Protein AF-A0A8B9AEC0-F1 (afdb_monomer_lite)

pLDDT: mean 76.81, std 13.6, range [39.06, 90.88]

Organism: Phoenix dactylifera (NCBI:txid42345)

InterPro domains:
  IPR011012 Longin-like domain superfamily [SSF64356] (1-115)
  IPR039652 Coatomer subunit zeta [PTHR11043] (61-115)

Foldseek 3Di:
DAQKDWDADLQLHTLDIDGQPDDPVCVVVVSVVVSVVSNVQCVVPDPVDDDDPDPDVLLSCLLCVLLCVLLVHPDDSVSCNVSVVLSVQLCCCQAPNNDGHDSDSVVSVVVSPDDPPPDD

Secondary structure (DSSP, 8-state):
---EEEEE-TT--EEEEEESS--HHHHHHHHHHHHHHHHHHTTT--TT------S-HHHHHHHHHHHHHHHSSS--HHHHHHTHHHHHHHHHHHEETTEE----HHHHHHHTS-------

Structure (mmCIF, N/CA/C/O backbone):
data_AF-A0A8B9AEC0-F1
#
_entry.id   AF-A0A8B9AEC0-F1
#
loop_
_atom_site.group_PDB
_atom_site.id
_atom_site.type_symbol
_atom_site.label_atom_id
_atom_site.label_alt_id
_atom_site.label_comp_id
_atom_site.label_asym_id
_atom_site.label_entity_id
_atom_site.label_seq_id
_atom_site.pdbx_PDB_ins_code
_atom_site.Cartn_x
_atom_site.Cartn_y
_atom_site.Cartn_z
_atom_site.occ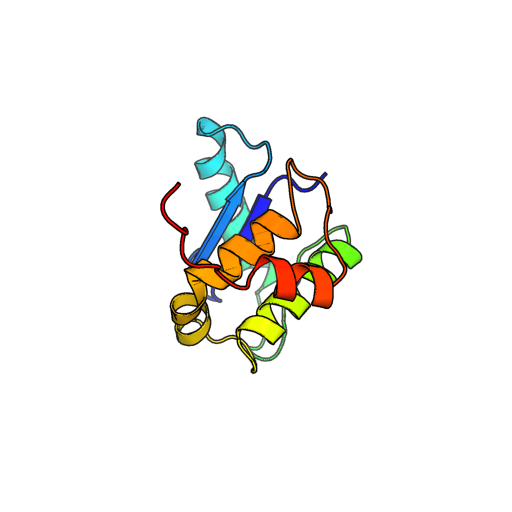upancy
_atom_site.B_iso_or_equiv
_atom_site.auth_seq_id
_atom_site.auth_comp_id
_atom_site.auth_asym_id
_atom_site.auth_atom_id
_atom_site.pdbx_PDB_model_num
ATOM 1 N N . MET A 1 1 ? 12.460 11.889 -2.624 1.00 76.81 1 MET A N 1
ATOM 2 C CA . MET A 1 1 ? 11.305 11.727 -3.524 1.00 76.81 1 MET A CA 1
ATOM 3 C C . MET A 1 1 ? 10.881 10.267 -3.482 1.00 76.81 1 MET A C 1
ATOM 5 O O . MET A 1 1 ? 11.735 9.404 -3.643 1.00 76.81 1 MET A O 1
ATOM 9 N N . ILE A 1 2 ? 9.622 9.998 -3.151 1.00 81.06 2 ILE A N 1
ATOM 10 C CA . ILE A 1 2 ? 9.020 8.662 -3.096 1.00 81.06 2 ILE A CA 1
ATOM 11 C C . ILE A 1 2 ? 8.499 8.344 -4.497 1.00 81.06 2 ILE A C 1
ATOM 13 O O . ILE A 1 2 ? 7.619 9.039 -4.981 1.00 81.06 2 ILE A O 1
ATOM 17 N N . LEU A 1 3 ? 9.043 7.318 -5.150 1.00 83.25 3 LEU A N 1
ATOM 18 C CA . LEU A 1 3 ? 8.624 6.934 -6.507 1.00 83.25 3 LEU A CA 1
ATOM 19 C C . LEU A 1 3 ? 7.420 5.992 -6.501 1.00 83.25 3 LEU A C 1
ATOM 21 O O . LEU A 1 3 ? 6.575 6.048 -7.392 1.00 83.25 3 LEU A O 1
ATOM 25 N N . ALA A 1 4 ? 7.337 5.123 -5.498 1.00 83.62 4 ALA A N 1
ATOM 26 C CA . ALA A 1 4 ? 6.228 4.203 -5.331 1.00 83.62 4 ALA A CA 1
ATOM 27 C C . ALA A 1 4 ? 6.041 3.826 -3.859 1.00 83.62 4 ALA A C 1
ATOM 29 O O . ALA A 1 4 ? 7.007 3.774 -3.095 1.00 83.62 4 ALA A O 1
ATOM 30 N N . VAL A 1 5 ? 4.800 3.525 -3.486 1.00 85.31 5 VAL A N 1
ATOM 31 C CA . VAL A 1 5 ? 4.440 2.859 -2.234 1.00 85.31 5 VAL A CA 1
ATOM 32 C C . VAL A 1 5 ? 3.747 1.554 -2.590 1.00 85.31 5 VAL A C 1
ATOM 34 O O . VAL A 1 5 ? 2.757 1.544 -3.322 1.00 85.31 5 VAL A O 1
ATOM 37 N N . LEU A 1 6 ? 4.283 0.452 -2.078 1.00 84.94 6 LEU A N 1
ATOM 38 C CA . LEU A 1 6 ? 3.788 -0.890 -2.344 1.00 84.94 6 LEU A CA 1
ATOM 39 C C . LEU A 1 6 ? 3.580 -1.629 -1.030 1.00 84.94 6 LEU A C 1
ATOM 41 O O . LEU A 1 6 ? 4.441 -1.601 -0.153 1.00 84.94 6 LEU A O 1
ATOM 45 N N . PHE A 1 7 ? 2.443 -2.305 -0.925 1.00 85.06 7 PHE A N 1
ATOM 46 C CA . PHE A 1 7 ? 2.188 -3.296 0.110 1.00 85.06 7 PHE A CA 1
ATOM 47 C C . PHE A 1 7 ? 2.087 -4.654 -0.556 1.00 85.06 7 PHE A C 1
ATOM 49 O O . PHE A 1 7 ? 1.332 -4.807 -1.515 1.00 85.06 7 PHE A O 1
ATOM 56 N N . ALA A 1 8 ? 2.821 -5.627 -0.033 1.00 80.62 8 ALA A N 1
ATOM 57 C CA . ALA A 1 8 ? 2.764 -7.007 -0.479 1.00 80.62 8 ALA A CA 1
ATOM 58 C C . ALA A 1 8 ? 2.573 -7.942 0.717 1.00 80.62 8 ALA A C 1
ATOM 60 O O . ALA A 1 8 ? 2.924 -7.586 1.845 1.00 80.62 8 ALA A O 1
ATOM 61 N N . ASN A 1 9 ? 1.996 -9.116 0.470 1.00 79.19 9 ASN A N 1
ATOM 62 C CA . ASN A 1 9 ? 1.973 -10.193 1.452 1.00 79.19 9 ASN A CA 1
ATOM 63 C C . ASN A 1 9 ? 3.331 -10.932 1.473 1.00 79.19 9 ASN A C 1
ATOM 65 O O . ASN A 1 9 ? 4.234 -10.632 0.687 1.00 79.19 9 ASN A O 1
ATOM 69 N N . THR A 1 10 ? 3.484 -11.904 2.373 1.00 73.31 10 THR A N 1
ATOM 70 C CA . THR A 1 10 ? 4.725 -12.686 2.523 1.00 73.31 10 THR A CA 1
ATOM 71 C C . THR A 1 10 ? 5.046 -13.568 1.316 1.00 73.31 10 THR A C 1
ATOM 73 O O . THR A 1 10 ? 6.203 -13.927 1.126 1.00 73.31 10 THR A O 1
ATOM 76 N N . ASP A 1 11 ? 4.056 -13.873 0.476 1.00 74.81 11 ASP A N 1
ATOM 77 C CA . ASP A 1 11 ? 4.242 -14.621 -0.775 1.00 74.81 11 ASP A CA 1
ATOM 78 C C . ASP A 1 11 ? 4.703 -13.716 -1.933 1.00 74.81 11 ASP A C 1
ATOM 80 O O . ASP A 1 11 ? 4.943 -14.188 -3.042 1.00 74.81 11 ASP A O 1
ATOM 84 N N . GLY A 1 12 ? 4.810 -12.403 -1.699 1.00 72.62 12 GLY A N 1
ATOM 85 C CA . GLY A 1 12 ? 5.169 -11.417 -2.717 1.00 72.62 12 GLY A CA 1
ATOM 86 C C . GLY A 1 12 ? 3.989 -10.924 -3.560 1.00 72.62 12 GLY A C 1
ATOM 87 O O . GLY A 1 12 ? 4.199 -10.174 -4.515 1.00 72.62 12 GLY A O 1
ATOM 88 N N . ASN A 1 13 ? 2.747 -11.284 -3.219 1.00 80.12 13 ASN A N 1
ATOM 89 C CA . ASN A 1 13 ? 1.566 -10.758 -3.901 1.00 80.12 13 ASN A CA 1
ATOM 90 C C . ASN A 1 13 ? 1.359 -9.291 -3.526 1.00 80.12 13 ASN A C 1
ATOM 92 O O . ASN A 1 13 ? 1.209 -8.956 -2.351 1.00 80.12 13 ASN A O 1
ATOM 96 N N . ILE A 1 14 ? 1.320 -8.413 -4.528 1.00 83.62 14 ILE A N 1
ATOM 97 C CA . ILE A 1 14 ? 1.078 -6.982 -4.326 1.00 83.62 14 ILE A CA 1
ATOM 98 C C . ILE A 1 14 ? -0.397 -6.769 -3.977 1.00 83.62 14 ILE A C 1
ATOM 100 O O . ILE A 1 14 ? -1.280 -7.023 -4.794 1.00 83.62 14 ILE A O 1
ATOM 104 N N . LEU A 1 15 ? -0.644 -6.262 -2.771 1.00 86.69 15 LEU A N 1
ATOM 105 C CA . LEU A 1 15 ? -1.966 -5.916 -2.258 1.00 86.69 15 LEU A CA 1
ATOM 106 C C . LEU A 1 15 ? -2.359 -4.488 -2.636 1.00 86.69 15 LEU A C 1
ATOM 108 O O . LEU A 1 15 ? -3.510 -4.248 -2.977 1.00 86.69 15 LEU A O 1
ATOM 112 N N . ILE A 1 16 ? -1.417 -3.540 -2.571 1.00 88.25 16 ILE A N 1
ATOM 113 C CA . ILE A 1 16 ? -1.597 -2.145 -2.999 1.00 88.25 16 ILE A CA 1
ATOM 114 C C . ILE A 1 16 ? -0.352 -1.693 -3.746 1.00 88.25 16 ILE A C 1
ATOM 116 O O . ILE A 1 16 ? 0.765 -1.920 -3.285 1.00 88.25 16 ILE A O 1
ATOM 120 N N . GLU A 1 17 ? -0.565 -0.962 -4.836 1.00 88.50 17 GLU A N 1
ATOM 121 C CA . GLU A 1 17 ? 0.471 -0.208 -5.528 1.00 88.50 17 GLU A CA 1
ATOM 122 C C . GLU A 1 17 ? 0.043 1.237 -5.764 1.00 88.50 17 GLU A C 1
ATOM 124 O O . GLU A 1 17 ? -1.075 1.518 -6.203 1.00 88.50 17 GLU A O 1
ATOM 129 N N . ARG A 1 18 ? 0.944 2.169 -5.458 1.00 88.25 18 ARG A N 1
ATOM 130 C CA . ARG A 1 18 ? 0.788 3.596 -5.732 1.00 88.25 18 ARG A CA 1
ATOM 131 C C . ARG A 1 18 ? 2.081 4.111 -6.330 1.00 88.25 18 ARG A C 1
ATOM 133 O O . ARG A 1 18 ? 3.119 4.057 -5.681 1.00 88.25 18 ARG A O 1
ATOM 140 N N . PHE A 1 19 ? 2.025 4.576 -7.572 1.00 86.81 19 PHE A N 1
ATOM 141 C CA . PHE A 1 19 ? 3.176 5.125 -8.282 1.00 86.81 19 PHE A CA 1
ATOM 142 C C . PHE A 1 19 ? 3.082 6.648 -8.320 1.00 86.81 19 PHE A C 1
ATOM 144 O O . PHE A 1 19 ? 2.071 7.201 -8.745 1.00 86.81 19 PHE A O 1
ATOM 151 N N . HIS A 1 20 ? 4.159 7.319 -7.927 1.00 85.31 20 HIS A N 1
ATOM 152 C CA . HIS A 1 20 ? 4.274 8.770 -7.869 1.00 85.31 20 HIS A CA 1
ATOM 153 C C . HIS A 1 20 ? 5.471 9.229 -8.713 1.00 85.31 20 HIS A C 1
ATOM 155 O O . HIS A 1 20 ? 6.521 9.596 -8.193 1.00 85.31 20 HIS A O 1
ATOM 161 N N . GLY A 1 21 ? 5.313 9.165 -10.038 1.00 79.44 21 GLY A N 1
ATOM 162 C CA . GLY A 1 21 ? 6.342 9.587 -10.998 1.00 79.44 21 GLY A CA 1
ATOM 163 C C . GLY A 1 21 ? 7.027 8.455 -11.767 1.00 79.44 21 GLY A C 1
ATOM 164 O O . GLY A 1 21 ? 7.937 8.732 -12.537 1.00 79.44 21 GLY A O 1
ATOM 165 N N . VAL A 1 22 ? 6.586 7.201 -11.602 1.00 83.06 22 VAL A N 1
ATOM 166 C CA . VAL A 1 22 ? 7.036 6.079 -12.445 1.00 83.06 22 VAL A CA 1
ATOM 167 C C . VAL A 1 22 ? 6.181 6.010 -13.724 1.00 83.06 22 VAL A C 1
ATOM 169 O O . VAL A 1 22 ? 4.949 5.857 -13.608 1.00 83.06 22 VAL A O 1
ATOM 172 N N . PRO A 1 23 ? 6.797 6.101 -14.922 1.00 85.69 23 PRO A N 1
ATOM 173 C CA . PRO A 1 23 ? 6.108 5.947 -16.204 1.00 85.69 23 PRO A CA 1
ATOM 174 C C . PRO A 1 23 ? 5.371 4.613 -16.291 1.00 85.69 23 PRO A C 1
ATOM 176 O O . PRO A 1 23 ? 5.811 3.616 -15.719 1.00 85.69 23 PRO A O 1
ATOM 179 N N . ALA A 1 24 ? 4.228 4.581 -16.977 1.00 84.00 24 ALA A N 1
ATOM 180 C CA . ALA A 1 24 ? 3.355 3.406 -16.991 1.00 84.00 24 ALA A CA 1
ATOM 181 C C . ALA A 1 24 ? 4.062 2.157 -17.544 1.00 84.00 24 ALA A C 1
ATOM 183 O O . ALA A 1 24 ? 3.905 1.066 -16.998 1.00 84.00 24 ALA A O 1
ATOM 184 N N . GLU A 1 25 ? 4.888 2.349 -18.567 1.00 87.50 25 GLU A N 1
ATOM 185 C CA . GLU A 1 25 ? 5.724 1.348 -19.221 1.00 87.50 25 GLU A CA 1
ATOM 186 C C . GLU A 1 25 ? 6.773 0.727 -18.285 1.00 87.50 25 GLU A C 1
ATOM 188 O O . GLU A 1 25 ? 7.099 -0.452 -18.415 1.00 87.50 25 GLU A O 1
ATOM 193 N N . GLU A 1 26 ? 7.249 1.474 -17.286 1.00 83.81 26 GLU A N 1
ATOM 194 C CA . GLU A 1 26 ? 8.251 0.994 -16.332 1.00 83.81 26 GLU A CA 1
ATOM 195 C C . GLU A 1 26 ? 7.631 0.296 -15.115 1.00 83.81 26 GLU A C 1
ATOM 197 O O . GLU A 1 26 ? 8.317 -0.446 -14.407 1.00 83.81 26 GLU A O 1
ATOM 202 N N . ARG A 1 27 ? 6.331 0.491 -14.850 1.00 85.06 27 ARG A N 1
ATOM 203 C CA . ARG A 1 27 ? 5.675 -0.031 -13.634 1.00 85.06 27 ARG A CA 1
ATOM 204 C C . ARG A 1 27 ? 5.809 -1.543 -13.506 1.00 85.06 27 ARG A C 1
ATOM 206 O O . ARG A 1 27 ? 6.059 -2.034 -12.410 1.00 85.06 27 ARG A O 1
ATOM 213 N N . LEU A 1 28 ? 5.691 -2.286 -14.608 1.00 84.06 28 LEU A N 1
ATOM 214 C CA . LEU A 1 28 ? 5.833 -3.746 -14.596 1.00 84.06 28 LEU A CA 1
ATOM 215 C C . LEU A 1 28 ? 7.254 -4.185 -14.205 1.00 84.06 28 LEU A C 1
ATOM 217 O O . LEU A 1 28 ? 7.426 -5.142 -13.443 1.00 84.06 28 LEU A O 1
ATOM 221 N N . HIS A 1 29 ? 8.268 -3.467 -14.694 1.00 82.56 29 HIS A N 1
ATOM 222 C CA . HIS A 1 29 ? 9.664 -3.715 -14.345 1.00 82.56 29 HIS A CA 1
ATOM 223 C C . HIS A 1 29 ? 9.905 -3.448 -12.856 1.00 82.56 29 HIS A C 1
ATOM 225 O O . HIS A 1 29 ? 10.430 -4.309 -12.149 1.00 82.56 29 HIS A O 1
ATOM 231 N N . TRP A 1 30 ? 9.422 -2.308 -12.355 1.00 78.12 30 TRP A N 1
ATOM 232 C CA . TRP A 1 30 ? 9.497 -1.956 -10.938 1.00 78.12 30 TRP A CA 1
ATOM 233 C C . TRP A 1 30 ? 8.771 -2.957 -10.037 1.00 78.12 30 TRP A C 1
ATOM 235 O O . TRP A 1 30 ? 9.323 -3.355 -9.013 1.00 78.12 30 TRP A O 1
ATOM 245 N N . ARG A 1 31 ? 7.579 -3.429 -10.426 1.00 76.19 31 ARG A N 1
ATOM 246 C CA . ARG A 1 31 ? 6.867 -4.498 -9.703 1.00 76.19 31 ARG A CA 1
ATOM 247 C C . ARG A 1 31 ? 7.719 -5.758 -9.609 1.00 76.19 31 ARG A C 1
ATOM 249 O O . ARG A 1 31 ? 7.912 -6.280 -8.518 1.00 76.19 31 ARG A O 1
ATOM 256 N N . SER A 1 32 ? 8.257 -6.218 -10.737 1.00 79.88 32 SER A N 1
ATOM 257 C CA . SER A 1 32 ? 9.072 -7.438 -10.791 1.00 79.88 32 SER A CA 1
ATOM 258 C C . SER A 1 32 ? 10.331 -7.319 -9.927 1.00 79.88 32 SER A C 1
ATOM 260 O O . SER A 1 32 ? 10.668 -8.242 -9.186 1.00 79.88 32 SER A O 1
ATOM 262 N N . PHE A 1 33 ? 10.996 -6.163 -9.973 1.00 78.38 33 PHE A N 1
ATOM 263 C CA . PHE A 1 33 ? 12.153 -5.865 -9.133 1.00 78.38 33 PHE A CA 1
ATOM 264 C C . PHE A 1 33 ? 11.801 -5.890 -7.640 1.00 78.38 33 PHE A C 1
ATOM 266 O O . PHE A 1 33 ? 12.504 -6.526 -6.858 1.00 78.38 33 PHE A O 1
ATOM 273 N N . LEU A 1 34 ? 10.703 -5.246 -7.240 1.00 70.75 34 LEU A N 1
ATOM 274 C CA . LEU A 1 34 ? 10.319 -5.118 -5.832 1.00 70.75 34 LEU A CA 1
ATOM 275 C C . LEU A 1 34 ? 9.790 -6.422 -5.236 1.00 70.75 34 LEU A C 1
ATOM 277 O O . LEU A 1 34 ? 10.077 -6.702 -4.077 1.00 70.75 34 LEU A O 1
ATOM 281 N N . VAL A 1 35 ? 9.100 -7.250 -6.025 1.00 72.00 35 VAL A N 1
ATOM 282 C CA . VAL A 1 35 ? 8.730 -8.617 -5.622 1.00 72.00 35 VAL A CA 1
ATOM 283 C C . VAL A 1 35 ? 9.986 -9.443 -5.341 1.00 72.00 35 VAL A C 1
ATOM 285 O O . VAL A 1 35 ? 10.085 -10.072 -4.290 1.00 72.00 35 VAL A O 1
ATOM 288 N N . LYS A 1 36 ? 10.979 -9.392 -6.238 1.00 73.56 36 LYS A N 1
ATOM 289 C CA . LYS A 1 36 ? 12.247 -10.111 -6.061 1.00 73.56 36 LYS A CA 1
ATOM 290 C C . LYS A 1 36 ? 13.031 -9.603 -4.846 1.00 73.56 36 LYS A C 1
ATOM 292 O O . LYS A 1 36 ? 13.460 -10.401 -4.021 1.00 73.56 36 LYS A O 1
ATOM 297 N N . LEU A 1 37 ? 13.163 -8.283 -4.711 1.00 70.31 37 LEU A N 1
ATOM 298 C CA . LEU A 1 37 ? 13.830 -7.640 -3.579 1.00 70.31 37 LEU A CA 1
ATOM 299 C C . LEU A 1 37 ? 13.132 -7.974 -2.251 1.00 70.31 37 LEU A C 1
ATOM 301 O O . LEU A 1 37 ? 13.800 -8.249 -1.261 1.00 70.31 37 LEU A O 1
ATOM 305 N N . GLY A 1 38 ? 11.797 -7.970 -2.230 1.00 67.81 38 GLY A N 1
ATOM 306 C CA . GLY A 1 38 ? 10.994 -8.364 -1.076 1.00 67.81 38 GLY A CA 1
ATOM 307 C C . GLY A 1 38 ? 11.229 -9.820 -0.689 1.00 67.81 38 GLY A C 1
ATOM 308 O O . GLY A 1 38 ? 11.553 -10.088 0.461 1.00 67.81 38 GLY A O 1
ATOM 309 N N . ALA A 1 39 ? 11.151 -10.750 -1.644 1.00 69.75 39 ALA A N 1
ATOM 310 C CA . ALA A 1 39 ? 11.398 -12.170 -1.396 1.00 69.75 39 ALA A CA 1
ATOM 311 C C . ALA A 1 39 ? 12.806 -12.439 -0.835 1.00 69.75 39 ALA A C 1
ATOM 313 O O . ALA A 1 39 ? 12.964 -13.268 0.059 1.00 69.75 39 ALA A O 1
ATOM 314 N N . ASP A 1 40 ? 13.825 -11.726 -1.323 1.00 71.25 40 ASP A N 1
ATOM 315 C CA . ASP A 1 40 ? 15.187 -11.838 -0.801 1.00 71.25 40 ASP A CA 1
ATOM 316 C C . ASP A 1 40 ? 15.337 -11.209 0.596 1.00 71.25 40 ASP A C 1
ATOM 318 O O . ASP A 1 40 ? 15.960 -11.818 1.466 1.00 71.25 40 ASP A O 1
ATOM 322 N N . ASN A 1 41 ? 14.723 -10.045 0.843 1.00 65.75 41 ASN A N 1
ATOM 323 C CA . ASN A 1 41 ? 14.769 -9.351 2.138 1.00 65.75 41 ASN A CA 1
ATOM 324 C C . ASN A 1 41 ? 13.938 -10.034 3.236 1.00 65.75 41 ASN A C 1
ATOM 326 O O . ASN A 1 41 ? 14.215 -9.841 4.416 1.00 65.75 41 ASN A O 1
ATOM 330 N N . LEU A 1 42 ? 12.916 -10.807 2.861 1.00 62.31 42 LEU A N 1
ATOM 331 C CA . LEU A 1 42 ? 12.026 -11.521 3.781 1.00 62.31 42 LEU A CA 1
ATOM 332 C C . LEU A 1 42 ? 12.522 -12.941 4.111 1.00 62.31 42 LEU A C 1
ATOM 334 O O . LEU A 1 42 ? 11.852 -13.680 4.831 1.00 62.31 42 LEU A O 1
ATOM 338 N N . LYS A 1 43 ? 13.696 -13.364 3.624 1.00 66.69 43 LYS A N 1
ATOM 339 C CA . LYS A 1 43 ? 14.277 -14.658 4.019 1.00 66.69 43 LYS A CA 1
ATOM 340 C C . LYS A 1 43 ? 14.564 -14.672 5.523 1.00 66.69 43 LYS A C 1
ATOM 342 O O . LYS A 1 43 ? 15.442 -13.960 5.997 1.00 66.69 43 LYS A O 1
ATOM 347 N N . GLY A 1 44 ? 13.842 -15.518 6.260 1.00 60.84 44 GLY A N 1
ATOM 348 C CA . GLY A 1 44 ? 13.957 -15.634 7.720 1.00 60.84 44 GLY A CA 1
ATOM 349 C C . GLY A 1 44 ? 13.056 -14.680 8.511 1.00 60.84 44 GLY A C 1
ATOM 350 O O . GLY A 1 44 ? 13.093 -14.705 9.737 1.00 60.84 44 GLY A O 1
ATOM 351 N N . ALA A 1 45 ? 12.233 -13.884 7.825 1.00 58.59 45 ALA A N 1
ATOM 352 C CA . ALA A 1 45 ? 11.223 -13.029 8.428 1.00 58.59 45 ALA A CA 1
ATOM 353 C C . ALA A 1 45 ? 10.157 -13.842 9.173 1.00 58.59 45 ALA A C 1
ATOM 355 O O . ALA A 1 45 ? 9.597 -14.790 8.617 1.00 58.59 45 ALA A O 1
ATOM 356 N N . THR A 1 46 ? 9.819 -13.446 10.401 1.00 56.00 46 THR A N 1
ATOM 357 C CA . THR A 1 46 ? 8.653 -13.997 11.109 1.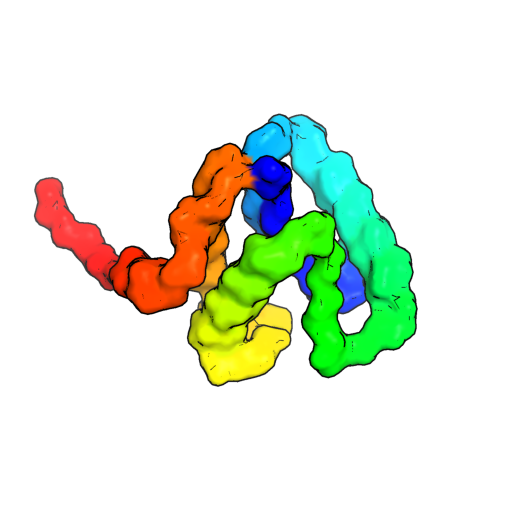00 56.00 46 THR A CA 1
ATOM 358 C C . THR A 1 46 ? 7.433 -13.087 10.927 1.00 56.00 46 THR A C 1
ATOM 360 O O . THR A 1 46 ? 7.570 -11.880 10.735 1.00 56.00 46 THR A O 1
ATOM 363 N N . ASN A 1 47 ? 6.216 -13.646 10.991 1.00 53.50 47 ASN A N 1
ATOM 364 C CA . ASN A 1 47 ? 4.946 -12.914 10.793 1.00 53.50 47 ASN A CA 1
ATOM 365 C C . ASN A 1 47 ? 4.709 -11.749 11.780 1.00 53.50 47 ASN A C 1
ATOM 367 O O . ASN A 1 47 ? 3.743 -11.000 11.634 1.00 53.50 47 ASN A O 1
ATOM 371 N N . GLU A 1 48 ? 5.552 -11.609 12.799 1.00 46.47 48 GLU A N 1
ATOM 372 C CA . GLU A 1 48 ? 5.454 -10.585 13.839 1.00 46.47 48 GLU A CA 1
ATOM 373 C C . GLU A 1 48 ? 6.226 -9.303 13.482 1.00 46.47 48 GLU A C 1
ATOM 375 O O . GLU A 1 48 ? 6.058 -8.271 14.137 1.00 46.47 48 GLU A O 1
ATOM 380 N N . GLU A 1 49 ? 7.031 -9.331 12.418 1.00 45.56 49 GLU A N 1
ATOM 381 C CA . GLU A 1 49 ? 7.932 -8.246 12.050 1.00 45.56 49 GLU A CA 1
ATOM 382 C C . GLU A 1 49 ? 7.416 -7.479 10.825 1.00 45.56 49 GLU A C 1
ATOM 384 O O . GLU A 1 49 ? 7.192 -8.012 9.738 1.00 45.56 49 GLU A O 1
ATOM 389 N N . LEU A 1 50 ? 7.207 -6.173 11.004 1.00 49.09 50 LEU A N 1
ATOM 390 C CA . LEU A 1 50 ? 6.817 -5.273 9.926 1.00 49.09 50 LEU A CA 1
ATOM 391 C C . LEU A 1 50 ? 8.083 -4.866 9.154 1.00 49.09 50 LEU A C 1
ATOM 393 O O . LEU A 1 50 ? 8.773 -3.921 9.538 1.00 49.09 50 LEU A O 1
ATOM 397 N N . PHE A 1 51 ? 8.417 -5.586 8.083 1.00 50.84 51 PHE A N 1
ATOM 398 C CA . PHE A 1 51 ? 9.611 -5.289 7.288 1.00 50.84 51 PHE A CA 1
ATOM 399 C C . PHE A 1 51 ? 9.419 -4.013 6.472 1.00 50.84 51 PHE A C 1
ATOM 401 O O . PHE A 1 51 ? 8.721 -3.972 5.460 1.00 50.84 51 PHE A O 1
ATOM 408 N N . VAL A 1 52 ? 10.063 -2.943 6.928 1.00 51.88 52 VAL A N 1
ATOM 409 C CA . VAL A 1 52 ? 10.144 -1.674 6.214 1.00 51.88 52 VAL A CA 1
ATOM 410 C C . VAL A 1 52 ? 11.463 -1.635 5.451 1.00 51.88 52 VAL A C 1
ATOM 412 O O . VAL A 1 52 ? 12.502 -1.272 5.996 1.00 51.88 52 VAL A O 1
ATOM 415 N N . ALA A 1 53 ? 11.426 -1.962 4.162 1.00 51.25 53 ALA A N 1
ATOM 416 C CA . ALA A 1 53 ? 12.525 -1.647 3.255 1.00 51.25 53 ALA A CA 1
ATOM 417 C C . ALA A 1 53 ? 12.401 -0.172 2.826 1.00 51.25 53 ALA A C 1
ATOM 419 O O . ALA A 1 53 ? 11.831 0.136 1.783 1.00 51.25 53 ALA A O 1
ATOM 420 N N . SER A 1 54 ? 12.861 0.773 3.654 1.00 50.19 54 SER A N 1
ATOM 421 C CA . SER A 1 54 ? 12.891 2.195 3.279 1.00 50.19 54 SER A CA 1
ATOM 422 C C . SER A 1 54 ? 14.205 2.869 3.652 1.00 50.19 54 SER A C 1
ATOM 424 O O . SER A 1 54 ? 14.640 2.825 4.798 1.00 50.19 54 SER A O 1
ATOM 426 N N . HIS A 1 55 ? 14.777 3.585 2.681 1.00 46.06 55 HIS A N 1
ATOM 427 C CA . HIS A 1 55 ? 15.903 4.507 2.851 1.00 46.06 55 HIS A CA 1
ATOM 428 C C . HIS A 1 55 ? 15.532 5.801 3.613 1.00 46.06 55 HIS A C 1
ATOM 430 O O . HIS A 1 55 ? 16.399 6.641 3.837 1.00 46.06 55 HIS A O 1
ATOM 436 N N . ASN A 1 56 ? 14.264 6.006 4.011 1.00 53.00 56 ASN A N 1
ATOM 437 C CA . ASN A 1 56 ? 13.824 7.234 4.681 1.00 53.00 56 ASN A CA 1
ATOM 438 C C . ASN A 1 56 ? 12.798 6.939 5.795 1.00 53.00 56 ASN A C 1
ATOM 440 O O . ASN A 1 56 ? 11.580 6.984 5.582 1.00 53.00 56 ASN A O 1
ATOM 444 N N . GLY A 1 57 ? 13.298 6.619 6.996 1.00 63.34 57 GLY A N 1
ATOM 445 C CA . GLY A 1 57 ? 12.530 6.027 8.104 1.00 63.34 57 GLY A CA 1
ATOM 446 C C . GLY A 1 57 ? 11.268 6.787 8.537 1.00 63.34 57 GLY A C 1
ATOM 447 O O . GLY A 1 57 ? 10.299 6.169 8.974 1.00 63.34 57 GLY A O 1
ATOM 448 N N . ARG A 1 58 ? 11.211 8.112 8.346 1.00 74.75 58 ARG A N 1
ATOM 449 C CA . ARG A 1 58 ? 10.035 8.924 8.709 1.00 74.75 58 ARG A CA 1
ATOM 450 C C . ARG A 1 58 ? 8.813 8.626 7.836 1.00 74.75 58 ARG A C 1
ATOM 452 O O . ARG A 1 58 ? 7.708 8.503 8.355 1.00 74.75 58 ARG A O 1
ATOM 459 N N . SER A 1 59 ? 9.004 8.506 6.522 1.00 74.75 59 SER A N 1
ATOM 460 C CA . SER A 1 59 ? 7.907 8.272 5.569 1.00 74.75 59 SER A CA 1
ATOM 461 C C . SER A 1 59 ? 7.251 6.912 5.794 1.00 74.75 59 SER A C 1
ATOM 463 O O . SER A 1 59 ? 6.032 6.812 5.928 1.00 74.75 59 SER A O 1
ATOM 465 N N . ALA A 1 60 ? 8.070 5.874 5.949 1.00 77.12 60 ALA A N 1
ATOM 466 C CA . ALA A 1 60 ? 7.580 4.535 6.200 1.00 77.12 60 ALA A CA 1
ATOM 467 C C . ALA A 1 60 ? 6.896 4.408 7.567 1.00 77.12 60 ALA A C 1
ATOM 469 O O . ALA A 1 60 ? 5.864 3.747 7.665 1.00 77.12 60 ALA A O 1
ATOM 470 N N . PHE A 1 61 ? 7.400 5.084 8.604 1.00 82.75 61 PHE A N 1
ATOM 471 C CA . PHE A 1 61 ? 6.730 5.132 9.904 1.00 82.75 61 PHE A CA 1
ATOM 472 C C . PHE A 1 61 ? 5.333 5.767 9.816 1.00 82.75 61 PHE A C 1
ATOM 474 O O . PHE A 1 61 ? 4.361 5.207 10.324 1.00 82.75 61 PHE A O 1
ATOM 481 N N . VAL A 1 62 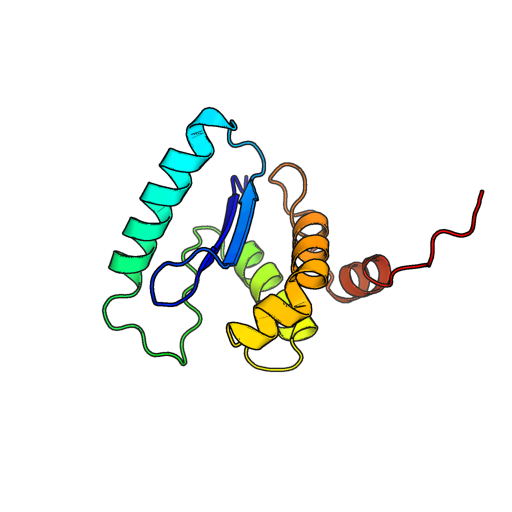? 5.196 6.915 9.145 1.00 85.56 62 VAL A N 1
ATOM 482 C CA . VAL A 1 62 ? 3.894 7.590 8.975 1.00 85.56 62 VAL A CA 1
ATOM 483 C C . VAL A 1 62 ? 2.911 6.701 8.208 1.00 85.56 62 VAL A C 1
ATOM 485 O O . VAL A 1 62 ? 1.773 6.530 8.647 1.00 85.56 62 VAL A O 1
ATOM 488 N N . ILE A 1 63 ? 3.357 6.086 7.111 1.00 86.38 63 ILE A N 1
ATOM 489 C CA . ILE A 1 63 ? 2.540 5.193 6.280 1.00 86.38 63 ILE A CA 1
ATOM 490 C C . ILE A 1 63 ? 2.066 3.979 7.089 1.00 86.38 63 ILE A C 1
ATOM 492 O O . ILE A 1 63 ? 0.865 3.756 7.241 1.00 86.38 63 ILE A O 1
ATOM 496 N N . THR A 1 64 ? 2.997 3.220 7.667 1.00 85.06 64 THR A N 1
ATOM 497 C CA . THR A 1 64 ? 2.687 1.982 8.403 1.00 85.06 64 THR A CA 1
ATOM 498 C C . THR A 1 64 ? 1.824 2.241 9.634 1.00 85.06 64 THR A C 1
ATOM 500 O O . THR A 1 64 ? 0.858 1.518 9.887 1.00 85.06 64 THR A O 1
ATOM 503 N N . SER A 1 65 ? 2.106 3.314 10.373 1.00 86.44 65 SER A N 1
ATOM 504 C CA . SER A 1 65 ? 1.330 3.679 11.554 1.00 86.44 65 SER A CA 1
ATOM 505 C C . SER A 1 65 ? -0.072 4.195 11.209 1.00 86.44 65 SER A C 1
ATOM 507 O O . SER A 1 65 ? -0.989 3.975 11.995 1.00 86.44 65 SER A O 1
ATOM 509 N N . THR A 1 66 ? -0.273 4.847 10.059 1.00 87.81 66 THR A N 1
ATOM 510 C CA . THR A 1 66 ? -1.611 5.263 9.597 1.00 87.81 66 THR A CA 1
ATOM 511 C C . THR A 1 66 ? -2.428 4.063 9.131 1.00 87.81 66 THR A C 1
ATOM 513 O O . THR A 1 66 ? -3.595 3.933 9.492 1.00 87.81 66 THR A O 1
ATOM 516 N N . VAL A 1 67 ? -1.808 3.133 8.402 1.00 87.62 67 VAL A N 1
ATOM 517 C CA . VAL A 1 67 ? -2.450 1.873 8.002 1.00 87.62 67 VAL A CA 1
ATOM 518 C C . VAL A 1 67 ? -2.886 1.064 9.221 1.00 87.62 67 VAL A C 1
ATOM 520 O O . VAL A 1 67 ? -4.021 0.591 9.268 1.00 87.62 67 VAL A O 1
ATOM 523 N N . LYS A 1 68 ? -2.027 0.955 10.243 1.00 87.12 68 LYS A N 1
ATOM 524 C CA . LYS A 1 68 ? -2.375 0.290 11.505 1.00 87.12 68 LYS A CA 1
A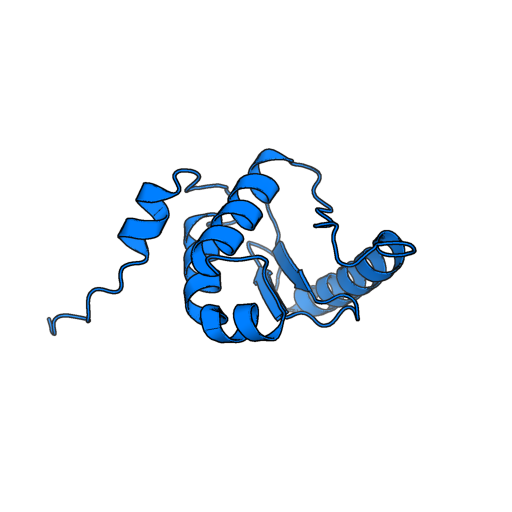TOM 525 C C . LYS A 1 68 ? -3.604 0.926 12.164 1.00 87.12 68 LYS A C 1
ATOM 527 O O . LYS A 1 68 ? -4.482 0.199 12.622 1.00 87.12 68 LYS A O 1
ATOM 532 N N . ASP A 1 69 ? -3.708 2.255 12.156 1.00 87.94 69 ASP A N 1
ATOM 533 C CA . ASP A 1 69 ? -4.864 2.969 12.710 1.00 87.94 69 ASP A CA 1
ATOM 534 C C . ASP A 1 69 ? -6.152 2.715 11.909 1.00 87.94 69 ASP A C 1
ATOM 536 O O . ASP A 1 69 ? -7.216 2.539 12.499 1.00 87.94 69 ASP A O 1
ATOM 540 N N . VAL A 1 70 ? -6.069 2.661 10.574 1.00 87.94 70 VAL A N 1
ATOM 541 C CA . VAL A 1 70 ? -7.213 2.336 9.699 1.00 87.94 70 VAL A CA 1
ATOM 542 C C . VAL A 1 70 ? -7.702 0.904 9.934 1.00 87.94 70 VAL A C 1
ATOM 544 O O . VAL A 1 70 ? -8.910 0.646 9.930 1.00 87.94 70 VAL A O 1
ATOM 547 N N . CYS A 1 71 ? -6.772 -0.023 10.157 1.00 86.81 71 CYS A N 1
ATOM 548 C CA . CYS A 1 71 ? -7.063 -1.414 10.485 1.00 86.81 71 CYS A CA 1
ATOM 549 C C . CYS A 1 71 ? -7.583 -1.585 11.925 1.00 86.81 71 CYS A C 1
ATOM 551 O O . CYS A 1 71 ? -8.331 -2.523 12.195 1.00 86.81 71 CYS A O 1
ATOM 553 N N . GLY A 1 72 ? -7.193 -0.710 12.859 1.00 85.50 72 GLY A N 1
ATOM 554 C CA . GLY A 1 72 ? -7.546 -0.773 14.285 1.00 85.50 72 GLY A CA 1
ATOM 555 C C . GLY A 1 72 ? -6.888 -1.925 15.062 1.00 85.50 72 GLY A C 1
ATOM 556 O O . GLY A 1 72 ? -7.020 -2.009 16.279 1.00 85.50 72 GLY A O 1
ATOM 557 N N . LYS A 1 73 ? -6.171 -2.812 14.369 1.00 83.38 73 LYS A N 1
ATOM 558 C CA . LYS A 1 73 ? -5.393 -3.941 14.892 1.00 83.38 73 LYS A CA 1
ATOM 559 C C . LYS A 1 73 ? -4.246 -4.250 13.929 1.00 83.38 73 LYS A C 1
ATOM 561 O O . LYS A 1 73 ? -4.104 -3.574 12.908 1.00 83.38 73 LYS A O 1
ATOM 566 N N . LEU A 1 74 ? -3.428 -5.254 14.250 1.00 80.31 74 LEU A N 1
ATOM 567 C CA . LEU A 1 74 ? -2.382 -5.713 13.334 1.00 80.31 74 LEU A CA 1
ATOM 568 C C . LEU A 1 74 ? -2.999 -6.056 11.963 1.00 80.31 74 LEU A C 1
ATOM 570 O O . LEU A 1 74 ? -3.986 -6.801 11.923 1.00 80.31 74 LEU A O 1
ATOM 574 N N . PRO A 1 75 ? -2.485 -5.477 10.860 1.00 81.19 75 PRO A N 1
ATOM 575 C CA . PRO A 1 75 ? -3.014 -5.747 9.533 1.00 81.19 75 PRO A CA 1
ATOM 576 C C . PRO A 1 75 ? -2.862 -7.229 9.186 1.00 81.19 75 PRO A C 1
ATOM 578 O O . PRO A 1 75 ? -1.767 -7.774 9.240 1.00 81.19 75 PRO A O 1
ATOM 581 N N . THR A 1 76 ? -3.965 -7.868 8.810 1.00 85.12 76 THR A N 1
ATOM 582 C CA . THR A 1 76 ? -3.956 -9.156 8.108 1.00 85.12 76 THR A CA 1
ATOM 583 C C . THR A 1 76 ? -4.341 -8.910 6.658 1.00 85.12 76 THR A C 1
ATOM 585 O O . THR A 1 76 ? -5.030 -7.929 6.386 1.00 85.12 76 THR A O 1
ATOM 588 N N . GLU A 1 77 ? -3.960 -9.790 5.732 1.00 85.44 77 GLU A N 1
ATOM 589 C CA . GLU A 1 77 ? -4.293 -9.633 4.307 1.00 85.44 77 GLU A CA 1
ATOM 590 C C . GLU A 1 77 ? -5.796 -9.387 4.091 1.00 85.44 77 GLU A C 1
ATOM 592 O O . GLU A 1 77 ? -6.187 -8.407 3.463 1.00 85.44 77 GLU A O 1
ATOM 597 N N . ARG A 1 78 ? -6.651 -10.188 4.739 1.00 87.12 78 ARG A N 1
ATOM 598 C CA . ARG A 1 78 ? -8.109 -10.005 4.699 1.00 87.12 78 ARG A CA 1
ATOM 599 C C . ARG A 1 78 ? -8.547 -8.620 5.179 1.00 87.12 78 ARG A C 1
ATOM 601 O O . ARG A 1 78 ? -9.310 -7.949 4.497 1.00 87.12 78 ARG A O 1
ATOM 608 N N . LEU A 1 79 ? -8.071 -8.182 6.346 1.00 85.81 79 LEU A N 1
ATOM 609 C CA . LEU A 1 79 ? -8.443 -6.876 6.898 1.00 85.81 79 LEU A CA 1
ATOM 610 C C . LEU A 1 79 ? -7.927 -5.725 6.028 1.00 85.81 79 LEU A C 1
ATOM 612 O O . LEU A 1 79 ? -8.588 -4.698 5.892 1.00 85.81 79 LEU A O 1
ATOM 616 N N . PHE A 1 80 ? -6.739 -5.899 5.460 1.00 87.44 80 PHE A N 1
ATOM 617 C CA . PHE A 1 80 ? -6.113 -4.940 4.571 1.00 87.44 80 PHE A CA 1
ATOM 618 C C . PHE A 1 80 ? -6.957 -4.752 3.304 1.00 87.44 80 PHE A C 1
ATOM 620 O O . PHE A 1 80 ? -7.254 -3.618 2.932 1.00 87.44 80 PHE A O 1
ATOM 627 N N . LEU A 1 81 ? -7.440 -5.850 2.712 1.00 88.75 81 LEU A N 1
ATOM 628 C CA . LEU A 1 81 ? -8.361 -5.826 1.573 1.00 88.75 81 LEU A CA 1
ATOM 629 C C . LEU A 1 81 ? -9.733 -5.233 1.944 1.00 88.75 81 LEU A C 1
ATOM 631 O O . LEU A 1 81 ? -10.234 -4.369 1.227 1.00 88.75 81 LEU A O 1
ATOM 635 N N . ASP A 1 82 ? -10.295 -5.580 3.106 1.00 90.44 82 ASP A N 1
ATOM 636 C CA . ASP A 1 82 ? -11.561 -5.002 3.598 1.00 90.44 82 ASP A CA 1
ATOM 637 C C . ASP A 1 82 ? -11.484 -3.472 3.781 1.00 90.44 82 ASP A C 1
ATOM 639 O O . ASP A 1 82 ? -12.494 -2.763 3.724 1.00 90.44 82 ASP A O 1
ATOM 643 N N . LYS A 1 83 ? -10.285 -2.936 4.046 1.00 90.06 83 LYS A N 1
ATOM 644 C CA . LYS A 1 83 ? -10.030 -1.498 4.222 1.00 90.06 83 LYS A CA 1
ATOM 645 C C . LYS A 1 83 ? -9.334 -0.851 3.025 1.00 90.06 83 LYS A C 1
ATOM 647 O O . LYS A 1 83 ? -8.993 0.330 3.119 1.00 90.06 83 LYS A O 1
ATOM 652 N N . TYR A 1 84 ? -9.191 -1.561 1.905 1.00 90.19 84 TYR A N 1
ATOM 653 C CA . TYR A 1 84 ? -8.389 -1.157 0.747 1.00 90.19 84 TYR A CA 1
ATOM 654 C C . TYR A 1 84 ? -8.636 0.291 0.311 1.00 90.19 84 TYR A C 1
ATOM 656 O O . TYR A 1 84 ? -7.698 1.080 0.211 1.00 90.19 84 TYR A O 1
ATOM 664 N N . GLY A 1 85 ? -9.904 0.676 0.123 1.00 90.50 85 GLY A N 1
ATOM 665 C CA . GLY A 1 85 ? -10.258 2.027 -0.323 1.00 90.50 85 GLY A CA 1
ATOM 666 C C . GLY A 1 85 ? -9.826 3.118 0.660 1.00 90.50 85 GLY A C 1
ATOM 667 O O . GLY A 1 85 ? -9.299 4.148 0.250 1.00 90.50 85 GLY A O 1
ATOM 668 N N . LYS A 1 86 ? -9.971 2.876 1.971 1.00 89.88 86 LYS A N 1
ATOM 669 C CA . LYS A 1 86 ? -9.522 3.825 3.001 1.00 89.88 86 LYS A CA 1
ATOM 670 C C . LYS A 1 86 ? -8.001 3.898 3.072 1.00 89.88 86 LYS A C 1
ATOM 672 O O . LYS A 1 86 ? -7.455 4.979 3.234 1.00 89.88 86 LYS A O 1
ATOM 677 N N . ILE A 1 87 ? -7.320 2.765 2.941 1.00 90.88 87 ILE A N 1
ATOM 678 C CA . ILE A 1 87 ? -5.856 2.738 2.931 1.00 90.88 87 ILE A CA 1
ATOM 679 C C . ILE A 1 87 ? -5.333 3.529 1.730 1.00 90.88 87 ILE A C 1
ATOM 681 O O . ILE A 1 87 ? -4.478 4.388 1.904 1.00 90.88 87 ILE A O 1
ATOM 685 N N . CYS A 1 88 ? -5.893 3.305 0.541 1.00 90.50 88 CYS A N 1
ATOM 686 C CA . CYS A 1 88 ? -5.532 4.029 -0.676 1.00 90.50 88 CYS A CA 1
ATOM 687 C C . CYS A 1 88 ? -5.647 5.548 -0.523 1.00 90.50 88 CYS A C 1
ATOM 689 O O . CYS A 1 88 ? -4.685 6.259 -0.782 1.00 90.50 88 CYS A O 1
ATOM 691 N N . LEU A 1 89 ? -6.794 6.030 -0.048 1.00 89.31 89 LEU A N 1
ATOM 692 C CA . LEU A 1 89 ? -7.007 7.457 0.183 1.00 89.31 89 LEU A CA 1
ATOM 693 C C . LEU A 1 89 ? -6.031 8.015 1.239 1.00 89.31 89 LEU A C 1
ATOM 695 O O . LEU A 1 89 ? -5.499 9.104 1.062 1.00 89.31 89 LEU A O 1
ATOM 699 N N . CYS A 1 90 ? -5.719 7.264 2.306 1.00 90.00 90 CYS A N 1
ATOM 700 C CA . CYS A 1 90 ? -4.683 7.684 3.256 1.00 90.00 90 CYS A CA 1
ATOM 701 C C . CYS A 1 90 ? -3.310 7.814 2.587 1.00 90.00 90 CYS A C 1
ATOM 703 O O . CYS A 1 90 ? -2.569 8.733 2.916 1.00 90.00 90 CYS A O 1
ATOM 705 N N . LEU A 1 91 ? -2.955 6.901 1.681 1.00 89.88 91 LEU A N 1
ATOM 706 C CA . LEU A 1 91 ? -1.683 6.963 0.963 1.00 89.88 91 LEU A CA 1
ATOM 707 C C . LEU A 1 91 ? -1.621 8.162 0.022 1.00 89.88 91 LEU A C 1
ATOM 709 O O . LEU A 1 91 ? -0.594 8.831 0.012 1.00 89.88 91 LEU A O 1
ATOM 713 N N . ASP A 1 92 ? -2.706 8.446 -0.701 1.00 88.19 92 ASP A N 1
ATOM 714 C CA . ASP A 1 92 ? -2.793 9.600 -1.602 1.00 88.19 92 ASP A CA 1
ATOM 715 C C . ASP A 1 92 ? -2.686 10.932 -0.824 1.00 88.19 92 ASP A C 1
ATOM 717 O O . ASP A 1 92 ? -2.098 11.891 -1.316 1.00 88.19 92 ASP A O 1
ATOM 721 N N . GLU A 1 93 ? -3.177 10.985 0.421 1.00 89.31 93 GLU A N 1
ATOM 722 C CA . GLU A 1 93 ? -2.996 12.146 1.305 1.00 89.31 93 GLU A CA 1
ATOM 723 C C . GLU A 1 93 ? -1.574 12.245 1.873 1.00 89.31 93 GLU A C 1
ATOM 725 O O . GLU A 1 93 ? -1.015 13.336 1.986 1.00 89.31 93 GLU A O 1
ATOM 730 N N . ILE A 1 94 ? -0.980 11.124 2.289 1.00 89.12 94 ILE A N 1
ATOM 731 C CA . ILE A 1 94 ? 0.366 11.109 2.881 1.00 89.12 94 ILE A CA 1
ATOM 732 C C . ILE A 1 94 ? 1.417 11.432 1.820 1.00 89.12 94 ILE A C 1
ATOM 734 O O . ILE A 1 94 ? 2.340 12.204 2.090 1.00 89.12 94 ILE A O 1
ATOM 738 N N . VAL A 1 95 ? 1.288 10.834 0.635 1.00 88.75 95 VAL A N 1
ATOM 739 C CA . VAL A 1 95 ? 2.227 10.966 -0.474 1.00 88.75 95 VAL A CA 1
ATOM 740 C C . VAL A 1 95 ? 1.511 11.548 -1.685 1.00 88.75 95 VAL A C 1
ATOM 742 O O . VAL A 1 95 ? 0.707 10.881 -2.330 1.00 88.75 95 VAL A O 1
ATOM 745 N N . TRP A 1 96 ? 1.889 12.766 -2.059 1.00 86.00 96 TRP A N 1
ATOM 746 C CA . TRP A 1 96 ? 1.405 13.423 -3.269 1.00 86.00 96 TRP A CA 1
ATOM 747 C C . TRP A 1 96 ? 2.590 13.783 -4.152 1.00 86.00 96 TRP A C 1
ATOM 749 O O . TRP A 1 96 ? 3.601 14.260 -3.647 1.00 86.00 96 TRP A O 1
ATOM 759 N N . THR A 1 97 ? 2.509 13.483 -5.454 1.00 84.88 97 THR A N 1
ATOM 760 C CA . THR A 1 97 ? 3.578 13.760 -6.447 1.00 84.88 97 THR A CA 1
ATOM 761 C C . THR A 1 97 ? 4.998 13.334 -6.020 1.00 84.88 97 THR A C 1
ATOM 763 O O . THR A 1 97 ? 5.998 13.872 -6.488 1.00 84.88 97 THR A O 1
ATOM 766 N N . GLY A 1 98 ? 5.099 12.331 -5.141 1.00 81.81 98 GLY A N 1
ATOM 767 C CA . GLY A 1 98 ? 6.359 11.789 -4.631 1.00 81.81 98 GLY A CA 1
ATOM 768 C C . GLY A 1 98 ? 6.956 12.570 -3.458 1.00 81.81 98 GLY A C 1
ATOM 769 O O . GLY A 1 98 ? 8.084 12.290 -3.033 1.00 81.81 98 GLY A O 1
ATOM 770 N N . MET A 1 99 ? 6.205 13.519 -2.906 1.00 83.69 99 MET A N 1
ATOM 771 C CA . MET A 1 99 ? 6.518 14.271 -1.697 1.00 83.69 99 MET A CA 1
ATOM 772 C C . MET A 1 99 ? 5.654 13.801 -0.528 1.00 83.69 99 MET A C 1
ATOM 774 O O . MET A 1 99 ? 4.545 13.306 -0.707 1.00 83.69 99 MET A O 1
ATOM 778 N N . LEU A 1 100 ? 6.195 13.926 0.685 1.00 85.44 100 LEU A N 1
ATOM 779 C CA . L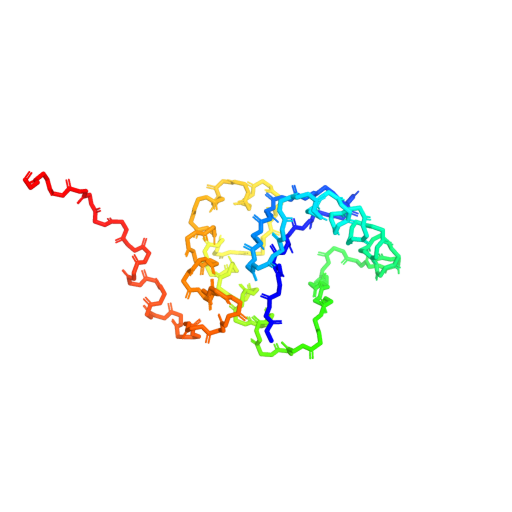EU A 1 100 ? 5.483 13.610 1.919 1.00 85.44 100 LEU A CA 1
ATOM 780 C C . LEU A 1 100 ? 4.712 14.859 2.371 1.00 85.44 100 LEU A C 1
ATOM 782 O O . LEU A 1 100 ? 5.307 15.751 2.972 1.00 85.44 100 LEU A O 1
ATOM 786 N N . GLU A 1 101 ? 3.416 14.920 2.076 1.00 84.62 101 GLU A N 1
ATOM 787 C CA . GLU A 1 101 ? 2.567 16.097 2.319 1.00 84.62 101 GLU A CA 1
ATOM 788 C C . GLU A 1 101 ? 1.961 16.093 3.723 1.00 84.62 101 GLU A C 1
ATOM 790 O O . GLU A 1 101 ? 2.098 17.040 4.504 1.00 84.62 101 GLU A O 1
ATOM 795 N N . ASN A 1 102 ? 1.284 14.999 4.072 1.00 81.88 102 ASN A N 1
ATOM 796 C CA . ASN A 1 102 ? 0.581 14.858 5.335 1.00 81.88 102 ASN A CA 1
ATOM 797 C C . A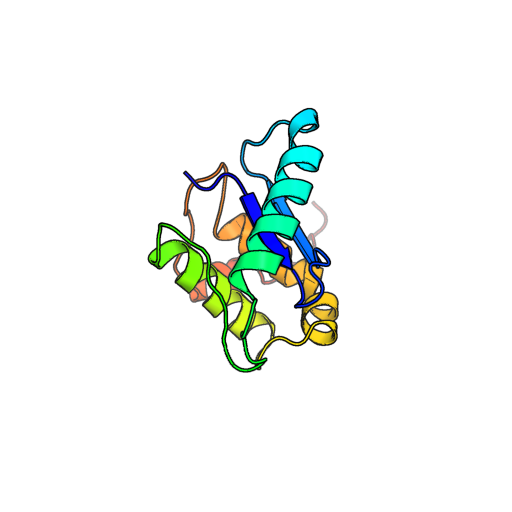SN A 1 102 ? 1.297 13.860 6.241 1.00 81.88 102 ASN A C 1
ATOM 799 O O . ASN A 1 102 ? 1.370 12.670 5.949 1.00 81.88 102 ASN A O 1
ATOM 803 N N . THR A 1 103 ? 1.771 14.333 7.394 1.00 83.88 103 THR A N 1
ATOM 804 C CA . THR A 1 103 ? 2.291 13.457 8.463 1.00 83.88 103 THR A CA 1
ATOM 805 C C . THR A 1 103 ? 1.470 13.502 9.749 1.00 83.88 103 THR A C 1
ATOM 807 O O . THR A 1 103 ? 1.681 12.682 10.640 1.00 83.88 103 THR A O 1
ATOM 810 N N . ASP A 1 104 ? 0.507 14.424 9.829 1.00 85.19 104 ASP A N 1
ATOM 811 C CA . ASP A 1 104 ? -0.430 14.539 10.943 1.00 85.19 104 ASP A CA 1
ATOM 812 C C . ASP A 1 104 ? -1.608 13.577 10.738 1.00 85.19 104 ASP A C 1
ATOM 814 O O . ASP A 1 104 ? -2.435 13.737 9.834 1.00 85.19 104 ASP A O 1
ATOM 818 N N . LYS A 1 105 ? -1.687 12.573 11.610 1.00 80.75 105 LYS A N 1
ATOM 819 C CA . LYS A 1 105 ? -2.712 11.529 11.571 1.00 80.75 105 LYS A CA 1
ATOM 820 C C . LYS A 1 105 ? -4.126 12.058 11.788 1.00 80.75 105 LYS A C 1
ATOM 822 O O . LYS A 1 105 ? -5.061 11.522 11.195 1.00 80.75 105 LYS A O 1
ATOM 827 N N . ASP A 1 106 ? -4.309 13.084 12.613 1.00 82.06 106 ASP A N 1
ATOM 828 C CA . ASP A 1 106 ? -5.630 13.659 12.862 1.00 82.06 106 ASP A CA 1
ATOM 829 C C . ASP A 1 106 ? -6.107 14.457 11.654 1.00 82.06 106 ASP A C 1
ATOM 831 O O . ASP A 1 106 ? -7.293 14.408 11.310 1.00 82.06 106 ASP A O 1
ATOM 835 N N . ARG A 1 107 ? -5.183 15.133 10.962 1.00 82.12 107 ARG A N 1
ATOM 836 C CA . ARG A 1 107 ? -5.467 15.790 9.682 1.00 82.12 107 ARG A CA 1
ATOM 837 C C . ARG A 1 107 ? -5.878 14.767 8.628 1.00 82.12 107 ARG A C 1
ATOM 839 O O . ARG A 1 107 ? -6.960 14.905 8.061 1.00 82.12 107 ARG A O 1
ATOM 846 N N . ILE A 1 108 ? -5.096 13.697 8.460 1.00 83.12 108 ILE A N 1
ATOM 847 C CA . ILE A 1 108 ? -5.409 12.604 7.525 1.00 83.12 108 ILE A CA 1
ATOM 848 C C . ILE A 1 108 ? -6.793 12.028 7.844 1.00 83.12 108 ILE A C 1
ATOM 850 O O . ILE A 1 108 ? -7.675 12.020 6.994 1.00 83.12 108 ILE A O 1
ATOM 854 N N . ARG A 1 109 ? -7.061 11.643 9.098 1.00 79.56 109 ARG A N 1
ATOM 855 C CA . ARG A 1 109 ? -8.364 11.086 9.505 1.00 79.56 109 ARG A CA 1
ATOM 856 C C . ARG A 1 109 ? -9.544 12.015 9.223 1.00 79.56 109 ARG A C 1
ATOM 858 O O . ARG A 1 109 ? -10.626 11.516 8.927 1.00 79.56 109 ARG A O 1
ATOM 865 N N . LYS A 1 110 ? -9.377 13.336 9.350 1.00 80.38 110 LYS A N 1
ATOM 866 C CA . LYS A 1 110 ? -10.441 14.313 9.064 1.00 80.38 110 LYS A CA 1
ATOM 867 C C . LYS A 1 110 ? -10.751 14.393 7.573 1.00 80.38 110 LYS A C 1
ATOM 869 O O . LYS A 1 110 ? -11.928 14.395 7.227 1.00 80.38 110 LYS A O 1
ATOM 874 N N . VAL A 1 111 ? -9.726 14.417 6.724 1.00 73.19 111 VAL A N 1
ATOM 875 C CA . VAL A 1 111 ? -9.876 14.456 5.257 1.00 73.19 111 VAL A CA 1
ATOM 876 C C . VAL A 1 111 ? -10.498 13.156 4.735 1.00 73.19 111 VAL A C 1
ATOM 878 O O . VAL A 1 111 ? -11.362 13.166 3.868 1.00 73.19 111 VAL A O 1
ATOM 881 N N . MET A 1 112 ? -10.154 12.040 5.373 1.00 72.69 112 MET A N 1
ATOM 882 C CA . MET A 1 112 ? -10.670 10.701 5.090 1.00 72.69 112 MET A CA 1
ATOM 883 C C . MET A 1 112 ? -12.140 10.465 5.458 1.00 72.69 112 MET A C 1
ATOM 885 O O . MET A 1 112 ? -12.715 9.437 5.077 1.00 72.69 112 MET A O 1
ATOM 889 N N . ARG A 1 113 ? -12.761 11.352 6.248 1.00 70.56 113 ARG A N 1
ATOM 890 C CA . ARG A 1 113 ? -14.199 11.271 6.524 1.00 70.56 113 ARG A CA 1
ATOM 891 C C . ARG A 1 113 ? -14.921 11.653 5.242 1.00 70.56 113 ARG A C 1
ATOM 893 O O . ARG A 1 113 ? -15.116 12.835 4.983 1.00 70.56 113 ARG A O 1
ATOM 900 N N . LEU A 1 114 ? -15.303 10.638 4.467 1.00 56.31 114 LEU A N 1
ATOM 901 C CA . LEU A 1 114 ? -16.187 10.770 3.314 1.00 56.31 114 LEU A CA 1
ATOM 902 C C . LEU A 1 114 ? -17.376 11.651 3.719 1.00 56.31 114 LEU A C 1
ATOM 904 O O . LEU A 1 114 ? -18.261 11.204 4.450 1.00 56.31 114 LEU A O 1
ATOM 908 N N . ARG A 1 115 ? -17.388 12.912 3.278 1.00 46.69 115 ARG A N 1
ATOM 909 C CA . ARG A 1 115 ? -18.659 13.612 3.136 1.00 46.69 115 ARG A CA 1
ATOM 910 C C . ARG A 1 115 ? -19.334 12.956 1.934 1.00 46.69 115 ARG A C 1
ATOM 912 O O . ARG A 1 115 ? -18.661 12.800 0.912 1.00 46.69 115 ARG A O 1
ATOM 919 N N . PRO A 1 116 ? -20.604 12.532 2.029 1.00 46.78 116 PRO A N 1
ATOM 920 C CA . PRO A 1 116 ? -21.346 12.217 0.818 1.00 46.78 116 PRO A CA 1
ATOM 921 C C . PRO A 1 116 ? -21.249 13.438 -0.111 1.00 46.78 116 PRO A C 1
ATOM 923 O O . PRO A 1 116 ? -21.242 14.563 0.405 1.00 46.78 116 PRO A O 1
ATOM 926 N N . PRO A 1 117 ? -21.109 13.252 -1.434 1.00 46.22 117 PRO A N 1
ATOM 927 C CA . PRO A 1 117 ? -21.198 14.371 -2.353 1.00 46.22 117 PRO A CA 1
ATOM 928 C C . PRO A 1 117 ? -22.585 14.979 -2.151 1.00 46.22 117 PRO A C 1
ATOM 930 O O . PRO A 1 117 ? -23.588 14.393 -2.541 1.00 46.22 117 PRO A O 1
ATOM 933 N N . THR A 1 118 ? -22.662 16.104 -1.442 1.00 48.28 118 THR A N 1
ATOM 934 C CA . THR A 1 118 ? -23.835 16.965 -1.526 1.00 48.28 118 THR A CA 1
ATOM 935 C C . THR A 1 118 ? -23.896 17.396 -2.975 1.00 48.28 118 THR A C 1
ATOM 937 O O . THR A 1 118 ? -22.966 18.051 -3.448 1.00 48.28 118 THR A O 1
ATOM 940 N N . GLU A 1 119 ? -24.933 16.919 -3.660 1.00 44.75 119 GLU A N 1
ATOM 941 C CA . GLU A 1 119 ? -25.308 17.314 -5.011 1.00 44.75 119 GLU A CA 1
ATOM 942 C C . GLU A 1 119 ? -25.192 18.841 -5.112 1.00 44.75 119 GLU A C 1
ATOM 944 O O . GLU A 1 119 ? -25.802 19.568 -4.323 1.00 44.75 119 GLU A O 1
ATOM 949 N N . ALA A 1 120 ? -24.308 19.293 -6.000 1.00 39.06 120 ALA A N 1
ATOM 950 C CA . ALA A 1 120 ? -24.128 20.692 -6.359 1.00 39.06 120 ALA A CA 1
ATOM 951 C C . ALA A 1 120 ? -24.878 20.969 -7.661 1.00 39.06 120 ALA A C 1
ATOM 953 O O . ALA A 1 120 ? -24.865 20.065 -8.531 1.00 39.06 120 ALA A O 1
#

Radius of gyration: 14.98 Å; chains: 1; bounding box: 41×36×34 Å

Sequence (120 aa):
MILAVLFANTDGNILIERFHGVPAEERLHWRSFLVKLGADNLKGATNEELFVASHNGRSAFVITSTVKDVCGKLPTERLFLDKYGKICLCLDEIVWTGMLENTDKDRIRKVMRLRPPTEA